Protein AF-A0A957TY19-F1 (afdb_monomer_lite)

Structure (mmCIF, N/CA/C/O backbone):
data_AF-A0A957TY19-F1
#
_entry.id   AF-A0A957TY19-F1
#
loop_
_atom_site.group_PDB
_atom_site.id
_atom_site.type_symbol
_atom_site.label_atom_id
_atom_site.label_alt_id
_atom_site.label_comp_id
_atom_site.label_asym_id
_atom_site.label_entity_id
_atom_site.label_seq_id
_atom_site.pdbx_PDB_ins_code
_atom_site.Cartn_x
_atom_site.Cartn_y
_atom_site.Cartn_z
_atom_site.occupancy
_atom_site.B_iso_or_equiv
_atom_site.auth_seq_id
_atom_site.auth_comp_id
_atom_site.auth_asym_id
_atom_site.auth_atom_id
_atom_site.pdbx_PDB_model_num
ATOM 1 N N . GLY A 1 1 ? -15.500 9.953 1.787 1.00 57.31 1 GLY A N 1
ATOM 2 C CA . GLY A 1 1 ? -16.586 9.882 2.790 1.00 57.31 1 GLY A CA 1
ATOM 3 C C . GLY A 1 1 ? -16.711 11.215 3.502 1.00 57.31 1 GLY A C 1
ATOM 4 O O . GLY A 1 1 ? -15.788 12.012 3.407 1.00 57.31 1 GLY A O 1
ATOM 5 N N . MET A 1 2 ? -17.826 11.485 4.183 1.00 61.06 2 MET A N 1
ATOM 6 C CA . MET A 1 2 ? -17.941 12.680 5.031 1.00 61.06 2 MET A CA 1
ATOM 7 C C . MET A 1 2 ? -17.087 12.473 6.296 1.00 61.06 2 MET A C 1
ATOM 9 O O . MET A 1 2 ? -17.407 11.554 7.052 1.00 61.06 2 MET A O 1
ATOM 13 N N . PRO A 1 3 ? -16.042 13.284 6.562 1.00 67.44 3 PRO A N 1
ATOM 14 C CA . PRO A 1 3 ? -15.109 13.073 7.683 1.00 67.44 3 PRO A CA 1
ATOM 15 C C . PRO A 1 3 ? -15.797 12.934 9.049 1.00 67.44 3 PRO A C 1
ATOM 17 O O . PRO A 1 3 ? -15.346 12.199 9.923 1.00 67.44 3 PRO A O 1
ATOM 20 N N . TYR A 1 4 ? -16.942 13.600 9.210 1.00 78.88 4 TYR A N 1
ATOM 21 C CA . TYR A 1 4 ? -17.731 13.587 10.437 1.00 78.88 4 TYR A CA 1
ATOM 22 C C . TYR A 1 4 ? -18.312 12.206 10.785 1.00 78.88 4 TYR A C 1
ATOM 24 O O . TYR A 1 4 ? -18.462 11.880 11.961 1.00 78.88 4 TYR A O 1
ATOM 32 N N . ALA A 1 5 ? -18.608 11.373 9.780 1.00 86.38 5 ALA A N 1
ATOM 33 C CA . ALA A 1 5 ? -19.178 10.048 10.007 1.00 86.38 5 ALA A CA 1
ATOM 34 C C . ALA A 1 5 ? -18.186 9.122 10.727 1.00 86.38 5 ALA A C 1
ATOM 36 O O . ALA A 1 5 ? -18.564 8.473 11.700 1.00 86.38 5 ALA A O 1
ATOM 37 N N . THR A 1 6 ? -16.917 9.115 10.303 1.00 88.81 6 THR A N 1
ATOM 38 C CA . THR A 1 6 ? -15.860 8.316 10.943 1.00 88.81 6 THR A CA 1
ATOM 39 C C . THR A 1 6 ? -15.629 8.771 12.382 1.00 88.81 6 THR A C 1
ATOM 41 O O . THR A 1 6 ? -15.542 7.939 13.276 1.00 88.81 6 THR A O 1
ATOM 44 N N . ILE A 1 7 ? -15.616 10.086 12.637 1.00 90.56 7 ILE A N 1
ATOM 45 C CA . ILE A 1 7 ? -15.455 10.636 13.994 1.00 90.56 7 ILE A CA 1
ATOM 46 C C . ILE A 1 7 ? -16.594 10.170 14.911 1.00 90.56 7 ILE A C 1
ATOM 48 O O . ILE A 1 7 ? -16.338 9.674 16.007 1.00 90.56 7 ILE A O 1
ATOM 52 N N . ALA A 1 8 ? -17.848 10.281 14.461 1.00 93.19 8 ALA A N 1
ATOM 53 C CA . ALA A 1 8 ? -18.998 9.829 15.240 1.00 93.19 8 ALA A CA 1
ATOM 54 C C . ALA A 1 8 ? -18.940 8.316 15.517 1.00 93.19 8 ALA A C 1
ATOM 56 O O . ALA A 1 8 ? -19.152 7.888 16.651 1.00 93.19 8 ALA A O 1
ATOM 57 N N . GLN A 1 9 ? -18.597 7.507 14.508 1.00 93.88 9 GLN A N 1
ATOM 58 C CA . GLN A 1 9 ? -18.412 6.060 14.661 1.00 93.88 9 GLN A CA 1
ATOM 59 C C . GLN A 1 9 ? -17.318 5.725 15.680 1.00 93.88 9 GLN A C 1
ATOM 61 O O . GLN A 1 9 ? -17.531 4.851 16.519 1.00 93.88 9 GLN A O 1
ATOM 66 N N . SER A 1 10 ? -16.190 6.442 15.661 1.00 93.56 10 SER A N 1
ATOM 67 C CA . SER A 1 10 ? -15.103 6.259 16.629 1.00 93.56 10 SER A CA 1
ATOM 68 C C . SER A 1 10 ? -15.555 6.552 18.055 1.00 93.56 10 SER A C 1
ATOM 70 O O . SER A 1 10 ? -15.273 5.763 18.955 1.00 93.56 10 SER A O 1
ATOM 72 N N . VAL A 1 11 ? -16.317 7.630 18.269 1.00 95.31 11 VAL A N 1
ATOM 73 C CA . VAL A 1 11 ? -16.887 7.946 19.590 1.00 95.31 11 VAL A CA 1
ATOM 74 C C . VAL A 1 11 ? -17.808 6.821 20.067 1.00 95.31 11 VAL A C 1
ATOM 76 O O . VAL A 1 11 ? -17.673 6.361 21.199 1.00 95.31 11 VAL A O 1
ATOM 79 N N . PHE A 1 12 ? -18.704 6.324 19.209 1.00 96.00 12 PHE A N 1
ATOM 80 C CA . PHE A 1 12 ? -19.582 5.207 19.568 1.00 96.00 12 PHE A CA 1
ATOM 81 C C . PHE A 1 12 ? -18.813 3.917 19.867 1.00 96.00 12 PHE A C 1
ATOM 83 O O . PHE A 1 12 ? -19.152 3.224 20.825 1.00 96.00 12 PHE A O 1
ATOM 90 N N . ALA A 1 13 ? -17.777 3.595 19.090 1.00 96.19 13 ALA A N 1
ATOM 91 C CA . ALA A 1 13 ? -16.938 2.426 19.338 1.00 96.19 13 ALA A CA 1
ATOM 92 C C . ALA A 1 13 ? -16.285 2.497 20.728 1.00 96.19 13 ALA A C 1
ATOM 94 O O . ALA A 1 13 ? -16.404 1.546 21.502 1.00 96.19 13 ALA A O 1
ATOM 95 N N . ILE A 1 14 ? -15.705 3.650 21.078 1.00 96.62 14 ILE A N 1
ATOM 96 C CA . ILE A 1 14 ? -15.080 3.885 22.388 1.00 96.62 14 ILE A CA 1
ATOM 97 C C . ILE A 1 14 ? -16.105 3.753 23.521 1.00 96.62 14 ILE A C 1
ATOM 99 O O . ILE A 1 14 ? -15.833 3.078 24.511 1.00 96.62 14 ILE A O 1
ATOM 103 N N . LEU A 1 15 ? -17.301 4.340 23.375 1.00 97.50 15 LEU A N 1
ATOM 104 C CA . LEU A 1 15 ? -18.375 4.230 24.374 1.00 97.50 15 LEU A CA 1
ATOM 105 C C . LEU A 1 15 ? -18.839 2.782 24.595 1.00 97.50 15 LEU A C 1
ATOM 107 O O . LEU A 1 15 ? -19.267 2.433 25.692 1.00 97.50 15 LEU A O 1
ATOM 111 N N . LEU A 1 16 ? -18.730 1.933 23.572 1.00 97.00 16 LEU A N 1
ATOM 112 C CA . LEU A 1 16 ? -19.020 0.500 23.647 1.00 97.00 16 LEU A CA 1
ATOM 113 C C . LEU A 1 16 ? -17.822 -0.337 24.134 1.00 97.00 16 LEU A C 1
ATOM 115 O O . LEU A 1 16 ? -17.889 -1.566 24.094 1.00 97.00 16 LEU A O 1
ATOM 119 N N . GLY A 1 17 ? -16.725 0.298 24.562 1.00 96.06 17 GLY A N 1
ATOM 120 C CA . GLY A 1 17 ? -15.506 -0.378 25.013 1.00 96.06 17 GLY A CA 1
ATOM 121 C C . GLY A 1 17 ? -14.738 -1.078 23.889 1.00 96.06 17 GLY A C 1
ATOM 122 O O . GLY A 1 17 ? -13.982 -2.011 24.154 1.00 96.06 17 GLY A O 1
ATOM 123 N N . LYS A 1 18 ? -14.953 -0.673 22.633 1.00 96.88 18 LYS A N 1
ATOM 124 C CA . LYS A 1 18 ? -14.280 -1.233 21.458 1.00 96.88 18 LYS A CA 1
ATOM 125 C C . LYS A 1 18 ? -13.169 -0.307 20.983 1.00 96.88 18 LYS A C 1
ATOM 127 O O . LYS A 1 18 ? -13.295 0.914 21.039 1.00 96.88 18 LYS A O 1
ATOM 132 N N . GLU A 1 19 ? -12.101 -0.899 20.464 1.00 94.50 19 GLU A N 1
ATOM 133 C CA . GLU A 1 19 ? -11.042 -0.161 19.781 1.00 94.50 19 GLU A CA 1
ATOM 134 C C . GLU A 1 19 ? -11.547 0.244 18.375 1.00 94.50 19 GLU A C 1
ATOM 136 O O . GLU A 1 19 ? -12.003 -0.629 17.628 1.00 94.50 19 GLU A O 1
ATOM 141 N N . PRO A 1 20 ? -11.562 1.546 18.018 1.00 93.62 20 PRO A N 1
ATOM 142 C CA . PRO A 1 20 ? -12.122 2.019 16.751 1.00 93.62 20 PRO A CA 1
ATOM 143 C C . PRO A 1 20 ? -11.496 1.387 15.505 1.00 93.62 20 PRO A C 1
ATOM 145 O O . PRO A 1 20 ? -12.235 0.993 14.599 1.00 93.62 20 PRO A O 1
ATOM 148 N N . ALA A 1 21 ? -10.169 1.256 15.451 1.00 90.94 21 ALA A N 1
ATOM 149 C CA . ALA A 1 21 ? -9.480 0.678 14.302 1.00 90.94 21 ALA A CA 1
ATOM 150 C C . ALA A 1 21 ? -9.780 -0.818 14.107 1.00 90.94 21 ALA A C 1
ATOM 152 O O . ALA A 1 21 ? -9.623 -1.331 13.007 1.00 90.94 21 ALA A O 1
ATOM 153 N N . ALA A 1 22 ? -10.279 -1.520 15.121 1.00 91.00 22 ALA A N 1
ATOM 154 C CA . ALA A 1 22 ? -10.665 -2.920 15.043 1.00 91.00 22 ALA A CA 1
ATOM 155 C C . ALA A 1 22 ? -12.087 -3.121 14.502 1.00 91.00 22 ALA A C 1
ATOM 157 O O . ALA A 1 22 ? -12.420 -4.231 14.087 1.00 91.00 22 ALA A O 1
ATOM 158 N N . VAL A 1 23 ? -12.939 -2.088 14.507 1.00 93.25 23 VAL A N 1
ATOM 159 C CA . VAL A 1 23 ? -14.364 -2.226 14.143 1.00 93.25 23 VAL A CA 1
ATOM 160 C C . VAL A 1 23 ? -14.859 -1.262 13.073 1.00 93.25 23 VAL A C 1
ATOM 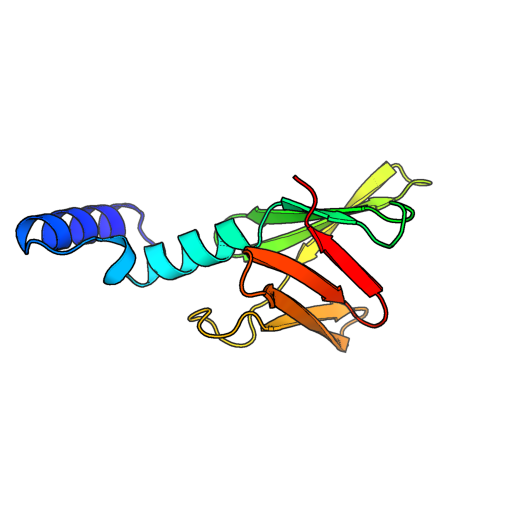162 O O . VAL A 1 23 ? -15.949 -1.474 12.545 1.00 93.25 23 VAL A O 1
ATOM 165 N N . ILE A 1 24 ? -14.096 -0.219 12.742 1.00 93.50 24 ILE A N 1
ATOM 166 C CA . ILE A 1 24 ? -14.456 0.762 11.715 1.00 93.50 24 ILE A CA 1
ATOM 167 C C . ILE A 1 24 ? -13.676 0.451 10.431 1.00 93.50 24 ILE A C 1
ATOM 169 O O . ILE A 1 24 ? -12.465 0.678 10.395 1.00 93.50 24 ILE A O 1
ATOM 173 N N . PRO A 1 25 ? -14.344 0.009 9.345 1.00 90.75 25 PRO A N 1
ATOM 174 C CA . PRO A 1 25 ? -13.663 -0.397 8.112 1.00 90.75 25 PRO A CA 1
ATOM 175 C C . PRO A 1 25 ? -12.781 0.689 7.495 1.00 90.75 25 PRO A C 1
ATOM 177 O O . PRO A 1 25 ? -11.706 0.397 6.985 1.00 90.75 25 PRO A O 1
ATOM 180 N N . ALA A 1 26 ? -13.201 1.956 7.566 1.00 89.50 26 ALA A N 1
ATOM 181 C CA . ALA A 1 26 ? -12.411 3.064 7.030 1.00 89.50 26 ALA A CA 1
ATOM 182 C C . ALA A 1 26 ? -11.043 3.189 7.723 1.00 89.50 26 ALA A C 1
ATOM 184 O O . ALA A 1 26 ? -10.043 3.370 7.038 1.00 89.50 26 ALA A O 1
ATOM 185 N N . LEU A 1 27 ? -10.997 3.022 9.051 1.00 91.56 27 LEU A N 1
ATOM 186 C CA . LEU A 1 27 ? -9.752 3.066 9.824 1.00 91.56 27 LEU A CA 1
ATOM 187 C C . LEU A 1 27 ? -8.890 1.821 9.582 1.00 91.56 27 LEU A C 1
ATOM 189 O O . LEU A 1 27 ? -7.672 1.921 9.524 1.00 91.56 27 LEU A O 1
ATOM 193 N N . GLN A 1 28 ? -9.510 0.652 9.391 1.00 92.00 28 GLN A N 1
ATOM 194 C CA . GLN A 1 28 ? -8.791 -0.573 9.021 1.00 92.00 28 GLN A CA 1
ATOM 195 C C . GLN A 1 28 ? -8.066 -0.414 7.684 1.00 92.00 28 GLN A C 1
ATOM 197 O O . GLN A 1 28 ? -6.884 -0.736 7.573 1.00 92.00 28 GLN A O 1
ATOM 202 N N . ILE A 1 29 ? -8.778 0.102 6.679 1.00 92.62 29 ILE A N 1
ATOM 203 C CA . ILE A 1 29 ? -8.233 0.356 5.344 1.00 92.62 29 ILE A CA 1
ATOM 204 C C . ILE A 1 29 ? -7.128 1.412 5.422 1.00 92.62 29 ILE A C 1
ATOM 206 O O . ILE A 1 29 ? -6.065 1.207 4.845 1.00 92.62 29 ILE A O 1
ATOM 210 N N . GLU A 1 30 ? -7.351 2.508 6.152 1.00 92.06 30 GLU A N 1
ATOM 211 C CA . GLU A 1 30 ? -6.367 3.580 6.335 1.00 92.06 30 GLU A CA 1
ATOM 212 C C . GLU A 1 30 ? -5.080 3.061 6.984 1.00 92.06 30 GLU A C 1
ATOM 214 O O . GLU A 1 30 ? -4.016 3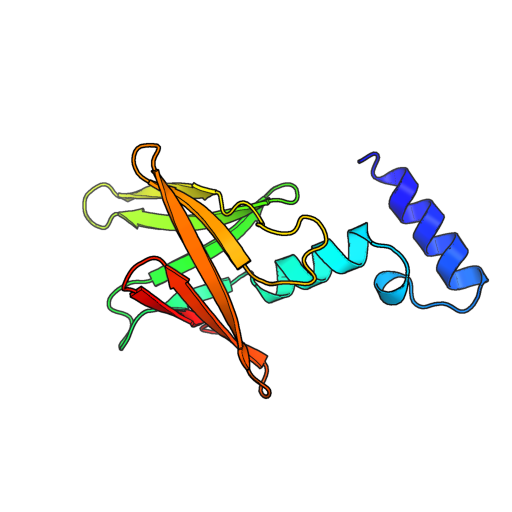.173 6.377 1.00 92.06 30 GLU A O 1
ATOM 219 N N . ASN A 1 31 ? -5.179 2.376 8.127 1.00 92.00 31 ASN A N 1
ATOM 220 C CA . ASN A 1 31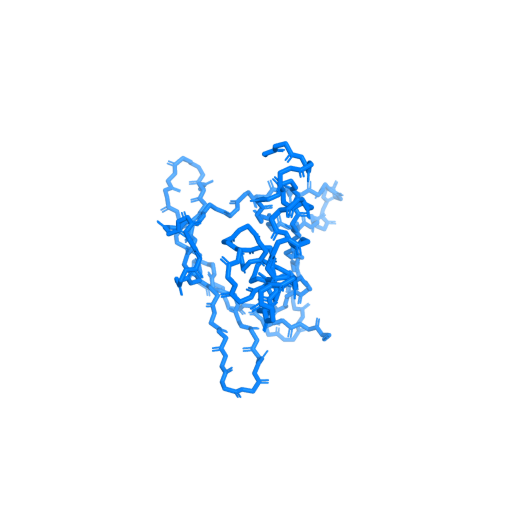 ? -4.028 1.782 8.809 1.00 92.00 31 ASN A CA 1
ATOM 221 C C . ASN A 1 31 ? -3.278 0.796 7.908 1.00 92.00 31 ASN A C 1
ATOM 223 O O . ASN A 1 31 ? -2.047 0.771 7.880 1.00 92.00 31 ASN A O 1
ATOM 227 N N . ARG A 1 32 ? -4.008 -0.025 7.144 1.00 92.69 32 ARG A N 1
ATOM 228 C CA . ARG A 1 32 ? -3.386 -0.984 6.230 1.00 92.69 32 ARG A CA 1
ATOM 229 C C . ARG A 1 32 ? -2.697 -0.292 5.060 1.00 92.69 32 ARG A C 1
ATOM 231 O O . ARG A 1 32 ? -1.606 -0.700 4.684 1.00 92.69 32 ARG A O 1
ATOM 238 N N . MET A 1 33 ? -3.276 0.772 4.508 1.00 94.50 33 MET A N 1
ATOM 239 C CA . MET A 1 33 ? -2.609 1.595 3.498 1.00 94.50 33 MET A CA 1
ATOM 240 C C . MET A 1 33 ? -1.340 2.238 4.060 1.00 94.50 33 MET A C 1
ATOM 242 O O . MET A 1 33 ? -0.303 2.178 3.405 1.00 94.50 33 MET A O 1
ATOM 246 N N . GLU A 1 34 ? -1.392 2.798 5.270 1.00 93.31 34 GLU A N 1
ATOM 247 C CA . GLU A 1 34 ? -0.236 3.408 5.938 1.00 93.31 34 GLU A CA 1
ATOM 248 C C . GLU A 1 34 ? 0.912 2.412 6.138 1.00 93.31 34 GLU A C 1
ATOM 250 O O . GLU A 1 34 ? 2.059 2.738 5.823 1.00 93.31 34 GLU A O 1
ATOM 255 N N . GLN A 1 35 ? 0.616 1.172 6.543 1.00 93.25 35 GLN A N 1
ATOM 256 C CA . GLN A 1 35 ? 1.612 0.096 6.636 1.00 93.25 35 GLN A CA 1
ATOM 257 C C . GLN A 1 35 ? 2.340 -0.154 5.306 1.00 93.25 35 GLN A C 1
ATOM 259 O O . GLN A 1 35 ? 3.540 -0.436 5.304 1.00 93.25 35 GLN A O 1
ATOM 264 N N . LEU A 1 36 ? 1.654 -0.004 4.170 1.00 95.88 36 LEU A N 1
ATOM 265 C CA . LEU A 1 36 ? 2.240 -0.186 2.840 1.00 95.88 36 LEU A CA 1
ATOM 266 C C . LEU A 1 36 ? 2.978 1.061 2.328 1.00 95.88 36 LEU A C 1
ATOM 268 O O . LEU A 1 36 ? 3.841 0.933 1.457 1.00 95.88 36 LEU A O 1
ATOM 272 N N . THR A 1 37 ? 2.696 2.256 2.857 1.00 96.94 37 THR A N 1
ATOM 273 C CA . THR A 1 37 ? 3.411 3.485 2.469 1.00 96.94 37 THR A CA 1
ATOM 274 C C . THR A 1 37 ? 4.857 3.495 2.953 1.00 96.94 37 THR A C 1
ATOM 276 O O . THR A 1 37 ? 5.179 2.943 4.003 1.00 96.94 37 THR A O 1
ATOM 279 N N . GLY A 1 38 ? 5.745 4.137 2.196 1.00 96.62 38 GLY A N 1
ATOM 280 C CA . GLY A 1 38 ? 7.164 4.252 2.533 1.00 96.62 38 GLY A CA 1
ATOM 281 C C . GLY A 1 38 ? 8.059 4.271 1.302 1.00 96.62 38 GLY A C 1
ATOM 282 O O . GLY A 1 38 ? 7.578 4.329 0.172 1.00 96.62 38 GLY A O 1
ATOM 283 N N . THR A 1 39 ? 9.367 4.225 1.524 1.00 96.25 39 THR A N 1
ATOM 284 C CA . THR A 1 39 ? 10.361 4.134 0.451 1.00 96.25 39 THR A CA 1
ATOM 285 C C . THR A 1 39 ? 10.706 2.673 0.199 1.00 96.25 39 THR A C 1
ATOM 287 O O . THR A 1 39 ? 10.836 1.890 1.136 1.00 96.25 39 THR A O 1
ATOM 290 N N . TYR A 1 40 ? 10.838 2.305 -1.068 1.00 96.06 40 TYR A N 1
ATOM 291 C CA . TYR A 1 40 ? 11.097 0.953 -1.532 1.00 96.06 40 TYR A CA 1
ATOM 292 C C . TYR A 1 40 ? 12.272 0.961 -2.504 1.00 96.06 40 TYR A C 1
ATOM 294 O O . TYR A 1 40 ? 12.343 1.811 -3.388 1.00 96.06 40 TYR A O 1
ATOM 302 N N . GLU A 1 41 ? 13.177 -0.001 -2.357 1.00 94.69 41 GLU A N 1
ATOM 303 C CA . GLU A 1 41 ? 14.412 -0.074 -3.138 1.00 94.69 41 GLU A CA 1
ATOM 304 C C . GLU A 1 41 ? 14.645 -1.467 -3.713 1.00 94.69 41 GLU A C 1
ATOM 306 O O . GLU A 1 41 ? 14.409 -2.480 -3.050 1.00 94.69 41 GLU A O 1
ATOM 311 N N . THR A 1 42 ? 15.149 -1.534 -4.944 1.00 91.38 42 THR A N 1
ATOM 312 C CA . THR A 1 42 ? 15.678 -2.785 -5.500 1.00 91.38 42 THR A CA 1
ATOM 313 C 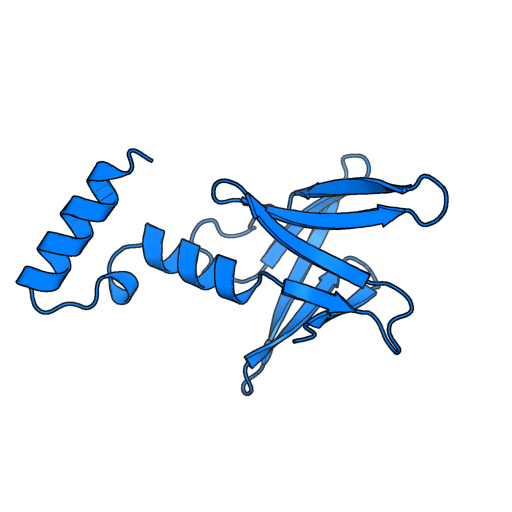C . THR A 1 42 ? 17.023 -3.141 -4.867 1.00 91.38 42 THR A C 1
ATOM 315 O O . THR A 1 42 ? 17.581 -2.415 -4.040 1.00 91.38 42 THR A O 1
ATOM 318 N N . TYR A 1 43 ? 17.570 -4.298 -5.245 1.00 83.50 43 TYR A N 1
ATOM 319 C CA . TYR A 1 43 ? 18.864 -4.756 -4.751 1.00 83.50 43 TYR A CA 1
ATOM 320 C C . TYR A 1 43 ? 19.947 -3.672 -4.889 1.00 83.50 43 TYR A C 1
ATOM 322 O O . TYR A 1 43 ? 20.193 -3.165 -5.981 1.00 83.50 43 TYR A O 1
ATOM 330 N N . ARG A 1 44 ? 20.613 -3.352 -3.769 1.00 80.06 44 ARG A N 1
ATOM 331 C CA . ARG A 1 44 ? 21.655 -2.310 -3.658 1.00 80.06 44 ARG A CA 1
ATOM 332 C C . ARG A 1 44 ? 21.201 -0.884 -4.016 1.00 80.06 44 ARG A C 1
ATOM 334 O O . ARG A 1 44 ? 22.059 -0.063 -4.324 1.00 80.06 44 ARG A O 1
ATOM 341 N N . GLY A 1 45 ? 19.903 -0.579 -3.964 1.00 77.06 45 GLY A N 1
ATOM 342 C CA . GLY A 1 45 ? 19.406 0.789 -4.158 1.00 77.06 45 GLY A CA 1
ATOM 343 C C . GLY A 1 45 ? 19.587 1.317 -5.583 1.00 77.06 45 GLY A C 1
ATOM 344 O O . GLY A 1 45 ? 19.728 2.517 -5.780 1.00 77.06 45 GLY A O 1
ATOM 345 N N . ILE A 1 46 ? 19.630 0.424 -6.580 1.00 82.00 46 ILE A N 1
ATOM 346 C CA . ILE A 1 46 ? 19.773 0.809 -7.996 1.00 82.00 46 ILE A CA 1
ATOM 347 C C . ILE A 1 46 ? 18.546 1.602 -8.457 1.00 82.00 46 ILE A C 1
ATOM 349 O O . ILE A 1 46 ? 18.672 2.576 -9.193 1.00 82.00 46 ILE A O 1
ATOM 353 N N . GLU A 1 47 ? 17.366 1.185 -8.002 1.00 87.31 47 GLU A N 1
ATOM 354 C CA . GLU A 1 47 ? 16.110 1.884 -8.237 1.00 87.31 47 GLU A CA 1
ATOM 355 C C . GLU A 1 47 ? 15.382 2.088 -6.914 1.00 87.31 47 GLU A C 1
ATOM 357 O O . GLU A 1 47 ? 15.242 1.147 -6.125 1.00 87.31 47 GLU A O 1
ATOM 362 N N . THR A 1 48 ? 14.873 3.301 -6.721 1.00 90.56 48 THR A N 1
ATOM 363 C CA . THR A 1 48 ? 14.079 3.699 -5.561 1.00 90.56 48 THR A CA 1
ATOM 364 C C . THR A 1 48 ? 12.721 4.198 -6.034 1.00 90.56 48 THR A C 1
ATOM 366 O O . THR A 1 48 ? 12.629 4.978 -6.982 1.00 90.56 48 THR A O 1
ATOM 369 N N . LEU A 1 49 ? 11.663 3.789 -5.343 1.00 93.25 49 LEU A N 1
ATOM 370 C CA . LEU A 1 49 ? 10.316 4.326 -5.506 1.00 93.25 49 LEU A CA 1
ATOM 371 C C . LEU A 1 49 ? 9.725 4.640 -4.135 1.00 93.25 49 LEU A C 1
ATOM 373 O O . LEU A 1 49 ? 10.105 4.045 -3.127 1.00 93.25 49 LEU A O 1
ATOM 377 N N . LYS A 1 50 ? 8.752 5.543 -4.085 1.00 96.31 50 LYS A N 1
ATOM 378 C CA . LYS A 1 50 ? 8.005 5.839 -2.864 1.00 96.31 50 LYS A CA 1
ATOM 379 C C . LYS A 1 50 ? 6.544 5.454 -3.033 1.00 96.31 50 LYS A C 1
ATOM 381 O O . LYS A 1 50 ? 5.921 5.814 -4.020 1.00 96.31 50 LYS A O 1
ATOM 386 N N . VAL A 1 51 ? 5.981 4.740 -2.069 1.00 97.62 51 VAL A N 1
ATOM 387 C CA . VAL A 1 51 ? 4.542 4.477 -2.000 1.00 97.62 51 VAL A CA 1
ATOM 388 C C . VAL A 1 51 ? 3.905 5.523 -1.099 1.00 97.62 51 VAL A C 1
ATOM 390 O O . VAL A 1 51 ? 4.294 5.668 0.062 1.00 97.62 51 VAL A O 1
ATOM 393 N N . VAL A 1 52 ? 2.927 6.254 -1.628 1.00 97.12 52 VAL A N 1
ATOM 394 C CA . VAL A 1 52 ? 2.235 7.344 -0.929 1.00 97.12 52 VAL A CA 1
ATOM 395 C C . VAL A 1 52 ? 0.726 7.138 -0.959 1.00 97.12 52 VAL A C 1
ATOM 397 O O . VAL A 1 52 ? 0.174 6.739 -1.980 1.00 97.12 52 VAL A O 1
ATOM 400 N N . ASN A 1 53 ? 0.050 7.445 0.148 1.00 95.38 53 ASN A N 1
ATOM 401 C CA . ASN A 1 53 ? -1.409 7.512 0.198 1.00 95.38 53 ASN A CA 1
ATOM 402 C C . ASN A 1 53 ? -1.858 8.936 -0.150 1.00 95.38 53 ASN A C 1
ATOM 404 O O . ASN A 1 53 ? -1.456 9.898 0.507 1.00 95.38 53 ASN A O 1
ATOM 408 N N . LYS A 1 54 ? -2.680 9.082 -1.193 1.00 93.62 54 LYS A N 1
ATOM 409 C CA . LYS A 1 54 ? -3.299 10.357 -1.573 1.00 93.62 54 LYS A CA 1
ATOM 410 C C . LYS A 1 54 ? -4.806 10.170 -1.680 1.00 93.62 54 LYS A C 1
ATOM 412 O O . LYS A 1 54 ? -5.306 9.613 -2.651 1.00 93.62 54 LYS A O 1
ATOM 417 N N . GLY A 1 55 ? -5.530 10.659 -0.675 1.00 87.12 55 GLY A N 1
ATOM 418 C CA . GLY A 1 55 ? -6.995 10.667 -0.685 1.00 87.12 55 GLY A CA 1
ATOM 419 C C . GLY A 1 55 ? -7.638 9.278 -0.618 1.00 87.12 55 GLY A C 1
ATOM 420 O O . GLY A 1 55 ? -8.734 9.108 -1.145 1.00 87.12 55 GLY A O 1
ATOM 421 N N . GLY A 1 56 ? -6.976 8.298 0.011 1.00 87.88 56 GLY A N 1
ATOM 422 C CA . GLY A 1 56 ? -7.485 6.927 0.132 1.00 87.88 56 GLY A CA 1
ATOM 423 C C . GLY A 1 56 ? -7.148 6.029 -1.059 1.00 87.88 56 GLY A C 1
ATOM 424 O O . GLY A 1 56 ? -7.778 4.989 -1.229 1.00 87.88 56 GLY A O 1
ATOM 425 N N . LEU A 1 57 ? -6.177 6.423 -1.888 1.00 93.19 57 LEU A N 1
ATOM 426 C CA . LEU A 1 57 ? -5.603 5.589 -2.939 1.00 93.19 57 LEU A CA 1
ATOM 427 C C . LEU A 1 57 ? -4.077 5.623 -2.834 1.00 93.19 57 LEU A C 1
ATOM 429 O O . LEU A 1 57 ? -3.482 6.679 -2.596 1.00 93.19 57 LEU A O 1
ATOM 433 N N . LEU A 1 58 ? -3.446 4.463 -3.005 1.00 97.31 58 LEU A N 1
ATOM 434 C CA . LEU A 1 58 ? -1.993 4.360 -3.023 1.00 97.31 58 LEU A CA 1
ATOM 435 C C . LEU A 1 58 ? -1.447 4.723 -4.405 1.00 97.31 58 LEU A C 1
ATOM 437 O O . LEU A 1 58 ? -2.059 4.433 -5.431 1.00 97.31 58 LEU A O 1
ATOM 441 N N . TYR A 1 59 ? -0.271 5.338 -4.427 1.00 97.56 59 TYR A N 1
ATOM 442 C CA . TYR A 1 59 ? 0.473 5.656 -5.640 1.00 97.56 59 TYR A CA 1
ATOM 443 C C . TYR A 1 59 ? 1.931 5.263 -5.469 1.00 97.56 59 TYR A C 1
ATOM 445 O O . TYR A 1 59 ? 2.491 5.473 -4.392 1.00 97.56 59 TYR A O 1
ATOM 453 N N . THR A 1 60 ? 2.563 4.779 -6.536 1.00 96.25 60 THR A N 1
ATOM 454 C CA . THR A 1 60 ? 4.024 4.799 -6.631 1.00 96.25 60 THR A CA 1
ATOM 455 C C . THR A 1 60 ? 4.471 6.135 -7.203 1.00 96.25 60 THR A C 1
ATOM 457 O O . THR A 1 60 ? 3.971 6.585 -8.235 1.00 96.25 60 THR A O 1
ATOM 460 N N . GLU A 1 61 ? 5.428 6.749 -6.533 1.00 95.12 61 GLU A N 1
ATOM 461 C CA . GLU A 1 61 ? 6.097 7.983 -6.897 1.00 95.12 61 GLU A CA 1
ATOM 462 C C . GLU A 1 61 ? 7.545 7.643 -7.263 1.00 95.12 61 GLU A C 1
ATOM 464 O O . GLU A 1 61 ? 8.315 7.171 -6.423 1.00 95.12 61 GLU A O 1
ATOM 469 N N . SER A 1 62 ? 7.902 7.846 -8.530 1.00 88.50 62 SER A N 1
ATOM 470 C CA . SER A 1 62 ? 9.257 7.626 -9.045 1.00 88.50 62 SER A CA 1
ATOM 471 C C . SER A 1 62 ? 9.738 8.872 -9.775 1.00 88.50 62 SER A C 1
ATOM 473 O O . SER A 1 62 ? 9.013 9.421 -10.609 1.00 88.50 62 SER A O 1
ATOM 475 N N . THR A 1 63 ? 10.962 9.303 -9.489 1.00 83.06 63 THR A N 1
ATOM 476 C CA . THR A 1 63 ? 11.593 10.428 -10.186 1.00 83.06 63 THR A CA 1
ATOM 477 C C . THR A 1 63 ? 12.484 9.893 -11.292 1.00 83.06 63 THR A C 1
ATOM 479 O O . THR A 1 63 ? 13.400 9.116 -11.032 1.00 83.06 63 THR A O 1
ATOM 482 N N . ASP A 1 64 ? 12.220 10.320 -12.522 1.00 76.38 64 ASP A N 1
ATOM 483 C CA . ASP A 1 64 ? 13.073 10.009 -13.663 1.00 76.38 64 ASP A CA 1
ATOM 484 C C . ASP A 1 64 ? 14.414 10.765 -13.526 1.00 76.38 64 ASP A C 1
ATOM 486 O O . ASP A 1 64 ? 14.410 11.999 -13.423 1.00 76.38 64 ASP A O 1
ATOM 490 N N . PRO A 1 65 ? 15.568 10.069 -13.529 1.00 72.19 65 PRO A N 1
ATOM 491 C CA . PRO A 1 65 ? 16.879 10.704 -13.398 1.00 72.19 65 PRO A CA 1
ATOM 492 C C . PRO A 1 65 ? 17.217 11.688 -14.526 1.00 72.19 65 PRO A C 1
ATOM 494 O O . PRO A 1 65 ? 18.027 12.590 -14.327 1.00 72.19 65 PRO A O 1
ATOM 497 N N . VAL A 1 66 ? 16.636 11.502 -15.714 1.00 77.00 66 VAL A N 1
ATOM 498 C CA . VAL A 1 66 ? 16.929 12.285 -16.920 1.00 77.00 66 VAL A CA 1
ATOM 499 C C . VAL A 1 66 ? 16.044 13.521 -16.994 1.00 77.00 66 VAL A C 1
ATOM 501 O O . VAL A 1 66 ? 16.534 14.615 -17.262 1.00 77.00 66 VAL A O 1
ATOM 504 N N . SER A 1 67 ? 14.739 13.357 -16.771 1.00 77.56 67 SER A N 1
ATOM 505 C CA . SER A 1 67 ? 13.767 14.443 -16.951 1.00 77.56 67 SER A CA 1
ATOM 506 C C . SER A 1 67 ? 13.441 15.211 -15.670 1.00 77.56 67 SER A C 1
ATOM 508 O O . SER A 1 67 ? 12.727 16.206 -15.755 1.00 77.56 67 SER A O 1
ATOM 510 N N . THR A 1 68 ? 13.914 14.736 -14.506 1.00 76.38 68 THR A N 1
ATOM 511 C CA . THR A 1 68 ? 13.530 15.181 -13.146 1.00 76.38 68 THR A CA 1
ATOM 512 C C . THR A 1 68 ? 12.022 15.181 -12.880 1.00 76.38 68 THR A C 1
ATOM 514 O O . THR A 1 68 ? 11.570 15.618 -11.820 1.00 76.38 68 THR A O 1
ATOM 517 N N . ALA A 1 69 ? 11.231 14.643 -13.811 1.00 82.62 69 ALA A N 1
ATOM 518 C CA . ALA A 1 69 ? 9.798 14.538 -13.686 1.00 82.62 69 ALA A CA 1
ATOM 519 C C . ALA A 1 69 ? 9.452 13.424 -12.698 1.00 82.62 69 ALA A C 1
ATOM 521 O O . ALA A 1 69 ? 9.949 12.296 -12.775 1.00 82.62 69 ALA A O 1
ATOM 522 N N . THR A 1 70 ? 8.556 13.748 -11.775 1.00 85.94 70 THR A N 1
ATOM 523 C CA . THR A 1 70 ? 7.956 12.772 -10.875 1.00 85.94 70 THR A CA 1
ATOM 524 C C . THR A 1 70 ? 6.747 12.146 -11.554 1.00 85.94 70 THR A C 1
ATOM 526 O O . THR A 1 70 ? 5.785 12.836 -11.892 1.00 85.94 70 THR A O 1
ATOM 529 N N . THR A 1 71 ? 6.780 10.829 -11.724 1.00 90.12 71 THR A N 1
ATOM 530 C CA . THR A 1 71 ? 5.636 10.058 -12.211 1.00 90.12 71 THR A CA 1
ATOM 531 C C . THR A 1 71 ? 4.858 9.507 -11.024 1.00 90.12 71 THR A C 1
ATOM 533 O O . THR A 1 71 ? 5.445 8.935 -10.106 1.00 90.12 71 THR A O 1
ATOM 536 N N . LEU A 1 72 ? 3.536 9.694 -11.044 1.00 93.19 72 LEU A N 1
ATOM 537 C CA . LEU A 1 72 ? 2.607 9.126 -10.071 1.00 93.19 72 LEU A CA 1
ATOM 538 C C . LEU A 1 72 ? 1.757 8.065 -10.757 1.00 93.19 72 LEU A C 1
ATOM 540 O O . LEU A 1 72 ? 0.912 8.385 -11.593 1.00 93.19 72 LEU A O 1
ATOM 544 N N . THR A 1 73 ? 1.948 6.818 -10.356 1.00 94.75 73 THR A N 1
ATOM 545 C CA . THR A 1 73 ? 1.206 5.683 -10.902 1.00 94.75 73 THR A CA 1
ATOM 546 C C . THR A 1 73 ? 0.245 5.163 -9.834 1.00 94.75 73 THR A C 1
ATOM 548 O O . THR A 1 73 ? 0.701 4.803 -8.747 1.00 94.75 73 THR A O 1
ATOM 551 N N . PRO A 1 74 ? -1.078 5.147 -10.082 1.00 96.31 74 PRO A N 1
ATOM 552 C CA . PRO A 1 74 ? -2.047 4.674 -9.100 1.00 96.31 74 PRO A CA 1
ATOM 553 C C . PRO A 1 74 ? -1.931 3.161 -8.902 1.00 96.31 74 PRO A C 1
ATOM 555 O O . PRO A 1 74 ? -1.774 2.407 -9.866 1.00 96.31 74 PRO A O 1
ATOM 558 N N . LEU A 1 75 ? -2.066 2.731 -7.651 1.00 97.44 75 LEU A N 1
ATOM 559 C CA . LEU A 1 75 ? -2.195 1.340 -7.242 1.00 97.44 75 LEU A CA 1
ATOM 560 C C . LEU A 1 75 ? -3.643 1.103 -6.824 1.00 97.44 75 LEU A C 1
ATOM 562 O O . LEU A 1 75 ? -4.091 1.559 -5.771 1.00 97.44 75 LEU A O 1
ATOM 566 N N . ILE A 1 76 ? -4.384 0.406 -7.675 1.00 96.75 76 ILE A N 1
ATOM 567 C CA . ILE A 1 76 ? -5.800 0.125 -7.470 1.00 96.75 76 ILE A CA 1
ATOM 568 C C . ILE A 1 76 ? -5.913 -1.226 -6.762 1.00 96.75 76 ILE A C 1
ATOM 570 O O . ILE A 1 76 ? -5.363 -2.203 -7.267 1.00 96.75 76 ILE A O 1
ATOM 574 N N . PRO A 1 77 ? -6.574 -1.314 -5.599 1.00 96.31 77 PRO A N 1
ATOM 575 C CA . PRO A 1 77 ? -6.699 -2.582 -4.894 1.00 96.31 77 PRO A CA 1
ATOM 576 C C . PRO A 1 77 ? -7.566 -3.563 -5.686 1.00 96.31 77 PRO A C 1
ATOM 578 O O . PRO A 1 77 ? -8.600 -3.183 -6.234 1.00 96.31 77 PRO A O 1
ATOM 581 N N . GLU A 1 78 ? -7.167 -4.834 -5.711 1.00 96.62 78 GLU A N 1
ATOM 582 C CA . GLU A 1 78 ? -8.014 -5.915 -6.239 1.00 96.62 78 GLU A CA 1
ATOM 583 C C . GLU A 1 78 ? -9.208 -6.176 -5.310 1.00 96.62 78 GLU A C 1
ATOM 585 O O . GLU A 1 78 ? -10.314 -6.467 -5.761 1.00 96.62 78 GLU A O 1
ATOM 590 N N . ASP A 1 79 ? -8.986 -6.031 -4.002 1.00 93.81 79 ASP A N 1
ATOM 591 C CA . ASP A 1 79 ? -9.999 -6.132 -2.959 1.00 93.81 79 ASP A CA 1
ATOM 592 C C . ASP A 1 79 ? -10.144 -4.777 -2.241 1.00 93.81 79 ASP A C 1
ATOM 594 O O . ASP A 1 79 ? -9.228 -4.366 -1.521 1.00 93.81 79 ASP A O 1
ATOM 598 N N . PRO A 1 80 ? -11.287 -4.078 -2.374 1.00 89.19 80 PRO A N 1
ATOM 599 C CA . PRO A 1 80 ? -11.481 -2.757 -1.780 1.00 89.19 80 PRO A CA 1
ATOM 600 C C . PRO A 1 80 ? -11.509 -2.764 -0.244 1.00 89.19 80 PRO A C 1
ATOM 602 O O . PRO A 1 80 ? -11.437 -1.697 0.362 1.00 89.19 80 PRO A O 1
ATOM 605 N N . THR A 1 81 ? -11.616 -3.932 0.398 1.00 89.50 81 THR A N 1
ATOM 606 C CA . THR A 1 81 ? -11.539 -4.064 1.862 1.00 89.50 81 THR A CA 1
ATOM 607 C C . THR A 1 81 ? -10.103 -4.189 2.379 1.00 89.50 81 THR A C 1
ATOM 609 O O . THR A 1 81 ? -9.886 -4.156 3.589 1.00 89.50 81 THR A O 1
ATOM 612 N N . LEU A 1 82 ? -9.124 -4.313 1.472 1.00 90.88 82 LEU A N 1
ATOM 613 C CA . LEU A 1 82 ? -7.716 -4.583 1.765 1.00 90.88 82 LEU A CA 1
ATOM 614 C C . LEU A 1 82 ? -7.496 -5.789 2.688 1.00 90.88 82 LEU A C 1
ATOM 616 O O . LEU A 1 82 ? -6.536 -5.812 3.454 1.00 90.88 82 LEU A O 1
ATOM 620 N N . VAL A 1 83 ? -8.338 -6.827 2.628 1.00 88.06 83 VAL A N 1
ATOM 621 C CA . VAL A 1 83 ? -8.011 -8.097 3.299 1.00 88.06 83 VAL A CA 1
ATOM 622 C C . VAL A 1 83 ? -6.798 -8.729 2.618 1.00 88.06 83 VAL A C 1
ATOM 624 O O . VAL A 1 83 ? -5.892 -9.220 3.301 1.00 88.06 83 VAL A O 1
ATOM 627 N N . SER A 1 84 ? -6.743 -8.640 1.287 1.00 92.12 84 SER A N 1
ATOM 628 C CA . SER A 1 84 ? -5.531 -8.889 0.502 1.00 92.12 84 SER A CA 1
ATOM 629 C C . SER A 1 84 ? -4.727 -7.606 0.272 1.00 92.12 84 SER A C 1
ATOM 631 O O . SER A 1 84 ? -5.268 -6.503 0.250 1.00 92.12 84 SER A O 1
ATOM 633 N N . THR A 1 85 ? -3.422 -7.758 0.068 1.00 94.06 85 THR A N 1
ATOM 634 C CA . THR A 1 85 ? -2.499 -6.675 -0.304 1.00 94.06 85 THR A CA 1
ATOM 635 C C . THR A 1 85 ? -2.118 -6.741 -1.784 1.00 94.06 85 THR A C 1
ATOM 637 O O . THR A 1 85 ? -1.014 -6.359 -2.178 1.00 94.06 85 THR A O 1
ATOM 640 N N . ASN A 1 86 ? -3.056 -7.231 -2.597 1.00 96.81 86 ASN A N 1
ATOM 641 C CA . ASN A 1 86 ? -2.935 -7.310 -4.043 1.00 96.81 86 ASN A CA 1
ATOM 642 C C . ASN A 1 86 ? -3.578 -6.081 -4.676 1.00 96.81 86 ASN A C 1
ATOM 644 O O . ASN A 1 86 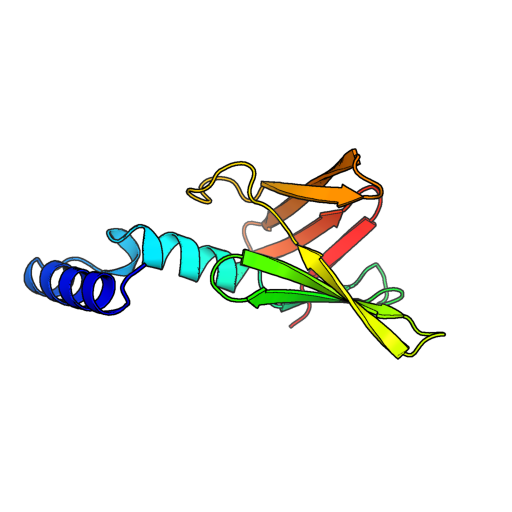? -4.699 -5.682 -4.351 1.00 96.81 86 ASN A O 1
ATOM 648 N N . PHE A 1 87 ? -2.847 -5.500 -5.605 1.00 97.88 87 PHE A N 1
ATOM 649 C CA . PHE A 1 87 ? -3.197 -4.310 -6.345 1.00 97.88 87 PHE A CA 1
ATOM 650 C C . PHE A 1 87 ? -2.956 -4.570 -7.827 1.00 97.88 87 PHE A C 1
ATOM 652 O O . PHE A 1 87 ? -2.347 -5.556 -8.245 1.00 97.88 87 PHE A O 1
ATOM 659 N N . TYR A 1 88 ? -3.402 -3.633 -8.638 1.00 97.44 88 TYR A N 1
ATOM 660 C CA . TYR A 1 88 ? -2.997 -3.534 -10.017 1.00 97.44 88 TYR A CA 1
ATOM 661 C C . TYR A 1 88 ? -2.765 -2.080 -10.386 1.00 97.44 88 TYR A C 1
ATOM 663 O O . TYR A 1 88 ? -3.271 -1.147 -9.758 1.00 97.44 88 TYR A O 1
ATOM 671 N N . THR A 1 89 ? -2.020 -1.891 -11.459 1.00 96.25 89 THR A N 1
ATOM 672 C CA . THR A 1 89 ? -1.948 -0.618 -12.158 1.00 96.25 89 THR A CA 1
ATOM 673 C C . THR A 1 89 ? -2.234 -0.817 -13.642 1.00 96.25 89 THR A C 1
ATOM 675 O O . THR A 1 89 ? -2.387 -1.948 -14.111 1.00 96.25 89 THR A O 1
ATOM 678 N N . LEU A 1 90 ? -2.355 0.278 -14.388 1.00 94.81 90 LEU A N 1
ATOM 679 C CA . LEU A 1 90 ? -2.523 0.249 -15.837 1.00 94.81 90 LEU A CA 1
ATOM 680 C C . LEU A 1 90 ? -1.238 0.746 -16.497 1.00 94.81 90 LEU A C 1
ATOM 682 O O . LEU A 1 90 ? -0.942 1.938 -16.466 1.00 94.81 90 LEU A O 1
ATOM 686 N N . SER A 1 91 ? -0.503 -0.167 -17.129 1.00 87.19 91 SER A N 1
ATOM 687 C CA . SER A 1 91 ? 0.669 0.150 -17.947 1.00 87.19 91 SER A CA 1
ATOM 688 C C . SER A 1 91 ? 0.262 0.088 -19.415 1.00 87.19 91 SER A C 1
ATOM 690 O O . SER A 1 91 ? -0.145 -0.964 -19.905 1.00 87.19 91 SER A O 1
ATOM 692 N N . ASN A 1 92 ? 0.281 1.229 -20.111 1.00 88.38 92 ASN A N 1
ATOM 693 C CA . ASN A 1 92 ? -0.193 1.348 -21.500 1.00 88.38 92 ASN A CA 1
ATOM 694 C C . ASN A 1 92 ? -1.611 0.777 -21.722 1.00 88.38 92 ASN A C 1
ATOM 696 O O . ASN A 1 92 ? -1.898 0.159 -22.745 1.00 88.38 92 ASN A O 1
ATOM 700 N N . GLY A 1 93 ? -2.497 0.953 -20.737 1.00 90.94 93 GLY A N 1
ATOM 701 C CA . GLY A 1 93 ? -3.871 0.438 -20.772 1.00 90.94 93 GLY A CA 1
ATOM 702 C C . GLY A 1 93 ? -4.013 -1.057 -20.464 1.00 90.94 93 GLY A C 1
ATOM 703 O O . GLY A 1 93 ? -5.135 -1.554 -20.412 1.00 90.94 93 GLY A O 1
ATOM 704 N N . VAL A 1 94 ? -2.913 -1.771 -20.215 1.00 93.75 94 VAL A N 1
ATOM 705 C CA . VAL A 1 94 ? -2.919 -3.180 -19.812 1.00 93.75 94 VAL A CA 1
ATOM 706 C C . VAL A 1 94 ? -2.817 -3.279 -18.294 1.00 93.75 94 VAL A C 1
ATOM 708 O O . VAL A 1 94 ? -1.996 -2.609 -17.665 1.00 93.75 94 VAL A O 1
ATOM 711 N N . LYS A 1 95 ? -3.657 -4.130 -17.699 1.00 95.62 95 LYS A N 1
ATOM 712 C CA . LYS A 1 95 ? -3.612 -4.436 -16.268 1.00 95.62 95 LYS A CA 1
ATOM 713 C C . LYS A 1 95 ? -2.288 -5.123 -15.931 1.00 95.62 95 LYS A C 1
ATOM 715 O O . LYS A 1 95 ? -2.013 -6.202 -16.450 1.00 95.62 95 LYS A O 1
ATOM 720 N N . SER A 1 96 ? -1.506 -4.506 -15.052 1.00 95.75 96 SER A N 1
ATOM 721 C CA . SER A 1 96 ? -0.256 -5.052 -14.526 1.00 95.75 96 SER A CA 1
ATOM 722 C C . SER A 1 96 ? -0.417 -5.320 -13.026 1.00 95.75 96 SER A C 1
ATOM 724 O O . SER A 1 96 ? -0.834 -4.405 -12.305 1.00 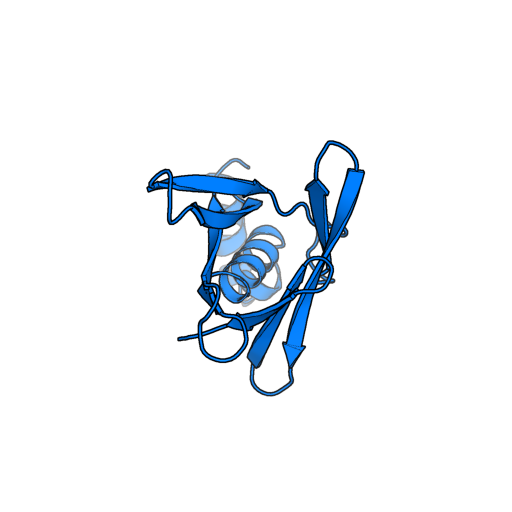95.75 96 SER A O 1
ATOM 726 N N . PRO A 1 97 ? -0.177 -6.556 -12.552 1.00 96.81 97 PRO A N 1
ATOM 727 C CA . PRO A 1 97 ? -0.340 -6.907 -11.148 1.00 96.81 97 PRO A CA 1
ATOM 728 C C . PRO A 1 97 ? 0.735 -6.242 -10.284 1.00 96.81 97 PRO A C 1
ATOM 730 O O . PRO A 1 97 ? 1.887 -6.086 -10.693 1.00 96.81 97 PRO A O 1
ATOM 733 N N . VAL A 1 98 ? 0.336 -5.874 -9.071 1.00 97.94 98 VAL A N 1
ATOM 734 C CA . VAL A 1 98 ? 1.196 -5.288 -8.049 1.00 97.94 98 VAL A CA 1
ATOM 735 C C . VAL A 1 98 ? 0.907 -5.976 -6.723 1.00 97.94 98 VAL A C 1
ATOM 737 O O . VAL A 1 98 ? -0.230 -5.984 -6.264 1.00 97.94 98 VAL A O 1
ATOM 740 N N . GLU A 1 99 ? 1.918 -6.538 -6.076 1.00 97.50 99 GLU A N 1
ATOM 741 C CA . GLU A 1 99 ? 1.729 -7.278 -4.826 1.00 97.50 99 GLU A CA 1
ATOM 742 C C . GLU A 1 99 ? 2.596 -6.695 -3.719 1.00 97.50 99 GLU A C 1
ATOM 744 O O . GLU A 1 99 ? 3.794 -6.480 -3.909 1.00 97.50 99 GLU A O 1
ATOM 749 N N . PHE A 1 100 ? 2.007 -6.485 -2.540 1.00 97.44 100 PHE A N 1
ATOM 750 C CA . PHE A 1 100 ? 2.786 -6.259 -1.329 1.00 97.44 100 PHE A CA 1
ATOM 751 C C . PHE A 1 100 ? 2.838 -7.538 -0.507 1.00 97.44 100 PHE A C 1
ATOM 753 O O . PHE A 1 100 ? 1.806 -8.070 -0.095 1.00 97.44 100 PHE A O 1
ATOM 760 N N . TRP A 1 101 ? 4.047 -8.012 -0.238 1.00 95.31 101 TRP A N 1
ATOM 761 C CA . TRP A 1 101 ? 4.306 -9.156 0.622 1.00 95.31 101 TRP A CA 1
ATOM 762 C C . TRP A 1 101 ? 4.847 -8.653 1.950 1.00 95.31 101 TRP A C 1
ATOM 764 O O . TRP A 1 101 ? 5.971 -8.158 2.012 1.00 95.31 101 TRP A O 1
ATOM 774 N N . VAL A 1 102 ? 4.043 -8.784 3.000 1.00 92.12 102 VAL A N 1
ATOM 775 C CA . VAL A 1 102 ? 4.437 -8.474 4.377 1.00 92.12 102 VAL A CA 1
ATOM 776 C C . VAL A 1 102 ? 4.783 -9.792 5.058 1.00 92.12 102 VAL A C 1
ATOM 778 O O . VAL A 1 102 ? 3.943 -10.692 5.113 1.00 92.12 102 VAL A O 1
ATOM 781 N N . ASP A 1 103 ? 6.025 -9.945 5.512 1.00 89.31 103 ASP A N 1
ATOM 782 C CA . ASP A 1 103 ? 6.441 -11.154 6.223 1.00 89.31 103 ASP A CA 1
ATOM 783 C C . ASP A 1 103 ? 6.193 -11.074 7.738 1.00 89.31 103 ASP A C 1
ATOM 785 O O . ASP A 1 103 ? 5.730 -10.069 8.271 1.00 89.31 103 ASP A O 1
ATOM 789 N N . ALA A 1 104 ? 6.485 -12.165 8.451 1.00 87.12 104 ALA A N 1
ATOM 790 C CA . ALA A 1 104 ? 6.238 -12.274 9.891 1.00 87.12 104 ALA A CA 1
ATOM 791 C C . ALA A 1 104 ? 7.080 -11.316 10.760 1.00 87.12 104 ALA A C 1
ATOM 793 O O . ALA A 1 104 ? 6.881 -11.275 11.972 1.00 87.12 104 ALA A O 1
ATOM 794 N N . LYS A 1 105 ? 8.049 -10.601 10.175 1.00 88.44 105 LYS A N 1
ATOM 795 C CA . LYS A 1 105 ? 8.870 -9.587 10.850 1.00 88.44 105 LYS A CA 1
ATOM 796 C C . LYS A 1 105 ? 8.479 -8.164 10.435 1.00 88.44 105 LYS A C 1
ATOM 798 O O . LYS A 1 105 ? 9.269 -7.248 10.645 1.00 88.44 105 LYS A O 1
ATOM 803 N N . ASP A 1 106 ? 7.308 -8.002 9.818 1.00 84.06 106 ASP A N 1
ATOM 804 C CA . ASP A 1 106 ? 6.819 -6.755 9.224 1.00 84.06 106 ASP A CA 1
ATOM 805 C C . ASP A 1 106 ? 7.729 -6.194 8.114 1.00 84.06 106 ASP A C 1
ATOM 807 O O . ASP A 1 106 ? 7.604 -5.032 7.715 1.00 84.06 106 ASP A O 1
ATOM 811 N N . GLU A 1 107 ? 8.622 -7.013 7.537 1.00 91.50 107 GLU A N 1
ATOM 812 C CA . GLU A 1 107 ? 9.346 -6.582 6.346 1.00 91.50 107 GLU A CA 1
ATOM 813 C C . GLU A 1 107 ? 8.402 -6.631 5.147 1.00 91.50 107 GLU A C 1
ATOM 815 O O . GLU A 1 107 ? 7.848 -7.676 4.796 1.00 91.50 107 GLU A O 1
ATOM 820 N N . THR A 1 108 ? 8.240 -5.486 4.489 1.00 95.88 108 THR A N 1
ATOM 821 C CA . THR A 1 108 ? 7.378 -5.375 3.314 1.00 95.88 108 THR A CA 1
ATOM 822 C C . THR A 1 108 ? 8.209 -5.399 2.037 1.00 95.88 108 THR A C 1
ATOM 824 O O . THR A 1 108 ? 9.185 -4.657 1.888 1.00 95.88 108 THR A O 1
ATOM 827 N N . ARG A 1 109 ? 7.810 -6.241 1.086 1.00 96.31 109 ARG A N 1
ATOM 828 C CA . ARG A 1 109 ? 8.310 -6.249 -0.291 1.00 96.31 109 ARG A CA 1
ATOM 829 C C . ARG A 1 109 ? 7.193 -5.827 -1.231 1.00 96.31 109 ARG A C 1
ATOM 831 O O . ARG A 1 109 ? 6.046 -6.199 -1.020 1.00 96.31 109 ARG A O 1
ATOM 838 N N . LEU A 1 110 ? 7.542 -5.075 -2.259 1.00 97.25 110 LEU A N 1
ATOM 839 C CA . LEU A 1 110 ? 6.656 -4.652 -3.330 1.00 97.25 110 LEU A CA 1
ATOM 840 C C . LEU A 1 110 ? 7.120 -5.308 -4.625 1.00 97.25 110 LEU A C 1
ATOM 842 O O . LEU A 1 110 ? 8.270 -5.138 -5.034 1.00 97.25 110 LEU A O 1
ATOM 846 N N . ILE A 1 111 ? 6.225 -6.050 -5.260 1.00 96.50 111 ILE A N 1
ATOM 847 C CA . ILE A 1 111 ? 6.470 -6.742 -6.518 1.00 96.50 111 ILE A CA 1
ATOM 848 C C . ILE A 1 111 ? 5.669 -6.028 -7.601 1.00 96.50 111 ILE A C 1
ATOM 850 O O . ILE A 1 111 ? 4.447 -5.935 -7.509 1.00 96.50 111 ILE A O 1
ATOM 854 N N . ILE A 1 112 ? 6.366 -5.511 -8.611 1.00 93.44 112 ILE A N 1
ATOM 855 C CA . ILE A 1 112 ? 5.770 -4.889 -9.797 1.00 93.44 112 ILE A CA 1
ATOM 856 C C . ILE A 1 112 ? 6.444 -5.515 -11.010 1.00 93.44 112 ILE A C 1
ATOM 858 O O . ILE A 1 112 ? 7.652 -5.368 -11.200 1.00 93.44 112 ILE A O 1
ATOM 862 N N . GLU A 1 113 ? 5.672 -6.224 -11.831 1.00 88.62 113 GLU A N 1
ATOM 863 C CA . GLU A 1 113 ? 6.197 -6.990 -12.966 1.00 88.62 113 GLU A CA 1
ATOM 864 C C . GLU A 1 113 ? 7.364 -7.917 -12.557 1.00 88.62 113 GLU A C 1
ATOM 866 O O . GLU A 1 113 ? 7.167 -8.886 -11.829 1.00 88.62 113 GLU A O 1
ATOM 871 N N . ARG A 1 114 ? 8.589 -7.633 -13.025 1.00 88.69 114 ARG A N 1
ATOM 872 C CA . ARG A 1 114 ? 9.816 -8.396 -12.725 1.00 88.69 114 ARG A CA 1
ATOM 873 C C . ARG A 1 114 ? 10.643 -7.822 -11.575 1.00 88.69 114 ARG A C 1
ATOM 875 O O . ARG A 1 114 ? 11.693 -8.372 -11.248 1.00 88.69 114 ARG A O 1
ATOM 882 N N . TYR A 1 115 ? 10.223 -6.694 -11.017 1.00 90.81 115 TYR A N 1
ATOM 883 C CA . TYR A 1 115 ? 10.976 -5.976 -10.003 1.00 90.81 115 TYR A CA 1
ATOM 884 C C . TYR A 1 115 ? 10.469 -6.333 -8.612 1.00 90.81 115 TYR A C 1
ATOM 886 O O . TYR A 1 115 ? 9.268 -6.342 -8.351 1.00 90.81 115 TYR A O 1
ATOM 894 N N . CYS A 1 116 ? 11.411 -6.603 -7.712 1.00 94.94 116 CYS A N 1
ATOM 895 C CA . CYS A 1 116 ? 11.158 -6.784 -6.291 1.00 94.94 116 CYS A CA 1
ATOM 896 C C . CYS A 1 116 ? 11.854 -5.652 -5.540 1.00 94.94 116 CYS A C 1
ATOM 898 O O . CYS A 1 116 ? 13.087 -5.594 -5.496 1.00 94.94 116 CYS A O 1
ATOM 900 N N . TYR A 1 117 ? 11.061 -4.781 -4.932 1.00 95.88 117 TYR A N 1
ATOM 901 C CA . TYR A 1 117 ? 11.539 -3.703 -4.088 1.00 95.88 117 TYR A CA 1
ATOM 902 C C . TYR A 1 117 ? 11.337 -4.070 -2.620 1.00 95.88 117 TYR A C 1
ATOM 904 O O . TYR A 1 117 ? 10.291 -4.586 -2.233 1.00 95.88 117 TYR A O 1
ATOM 912 N N . ARG A 1 118 ? 12.324 -3.798 -1.776 1.00 96.00 118 ARG A N 1
ATOM 913 C CA . ARG A 1 118 ? 12.234 -3.952 -0.323 1.00 96.00 118 ARG A CA 1
ATOM 914 C C . ARG A 1 118 ? 11.943 -2.592 0.296 1.00 96.00 118 ARG A C 1
ATOM 916 O O . ARG A 1 118 ? 12.603 -1.619 -0.057 1.00 96.00 118 ARG A O 1
ATOM 923 N N . LYS A 1 119 ? 11.001 -2.529 1.236 1.00 96.06 119 LYS A N 1
ATOM 924 C CA . LYS A 1 119 ? 10.768 -1.325 2.035 1.00 96.06 119 LYS A CA 1
ATOM 925 C C . LYS A 1 119 ? 12.022 -0.988 2.854 1.00 96.06 119 LYS A C 1
ATOM 927 O O . LYS A 1 119 ? 12.632 -1.878 3.453 1.00 96.06 119 LYS A O 1
ATOM 932 N N . VAL A 1 120 ? 12.419 0.279 2.857 1.00 93.00 120 VAL A N 1
ATOM 933 C CA . VAL A 1 120 ? 13.570 0.800 3.605 1.00 93.00 120 VAL A CA 1
ATOM 934 C C . VAL A 1 120 ? 13.124 1.912 4.553 1.00 93.00 120 VAL A C 1
ATOM 936 O O . VAL A 1 120 ? 12.284 2.741 4.191 1.00 93.00 120 VAL A O 1
ATOM 939 N N . GLY A 1 121 ? 13.701 1.914 5.758 1.00 81.12 121 GLY A N 1
ATOM 940 C CA . GLY A 1 121 ? 13.229 2.699 6.907 1.00 81.12 121 GLY A CA 1
ATOM 941 C C . GLY A 1 121 ? 12.293 1.888 7.787 1.00 81.12 121 GLY A C 1
ATOM 942 O O . GLY A 1 121 ? 11.474 2.534 8.471 1.00 81.12 121 GLY A O 1
#

Foldseek 3Di:
DPPVVLVVQCVVCVVVVHHSCVPPLVNVLVVLLVLVFAKWAFPPRPAIWTWDDDPSWIWIWGQDPPPRDTDTWTWAAPDSSPPAQKTWTQDVNDTWIWHWDQDPVRWIWIDTPPTIITGDD

Radius of gyration: 16.5 Å; chains: 1; bounding box: 41×28×46 Å

Secondary structure (DSSP, 8-state):
--HHHHHHHHHHHHHTT--HHHH-HHHHHHHHHHHH-EEEE-GGGSSEEEEEEETTEEEEEEE-TTT-PEEEEEEEESSTT-SS-EEEEEETTEEEEEEEEE-TT--EEEEETTEEEEEE-

pLDDT: mean 91.12, std 7.25, range [57.31, 97.94]

Sequence (121 aa):
GMPYATIAQSVFAILLGKEPAAVIPALQIENRMEQLTGTYETYRGIETLKVVNKGGLLYTESTDPVSTATTLTPLIPEDPTLVSTNFYTLSNGVKSPVEFWVDAKDETRLIIERYCYRKVG